Protein AF-A0A165XFK5-F1 (afdb_monomer_lite)

Organism: NCBI:txid989403

Secondary structure (DSSP, 8-state):
----PPPPPP-----SSS----PPPHHHHHHHHTT--TT-HHHHHHTTT--HHHHHHHHTT-SPPPHHHHHHHHHHHHTPPPP-TTTHHHHHHHHHHHHHHHHHHHTT--

Foldseek 3Di:
DDDPDDDDFDQDDDDDDDDDRDGFAPLRVLCVVVVHDPVCQQVSQVQLPDHSVRSVCRRVVVDDQDPSSVVSSVCVVVVNDDDDPVCPVVNVVVVVVVVVVVVVVVVVPD

Sequence (110 aa):
MVAITTPKSFKVATGKGGDMVKEQTDFEIWMQAHGFHGKQVSAAGEAIGFASATSKRAKAGTKTLSKTDRLAMAAVRAGIPEWTPETDEEIHALGVLRQALAASSQSSGD

pLDDT: mean 84.25, std 18.19, range [41.66, 98.19]

Radius of gyration: 17.87 Å; chains: 1; bounding box: 49×43×50 Å

Structure (mmCIF, N/CA/C/O backbone):
data_AF-A0A165XFK5-F1
#
_entry.id   AF-A0A165XFK5-F1
#
loop_
_atom_site.group_PDB
_atom_site.id
_atom_site.type_symbol
_atom_site.label_atom_id
_atom_site.label_alt_id
_atom_site.label_comp_id
_atom_site.label_asym_id
_atom_site.label_entity_id
_atom_site.label_seq_id
_atom_site.pdbx_PDB_ins_code
_atom_site.Cartn_x
_atom_site.Cartn_y
_atom_site.Cartn_z
_atom_site.occupancy
_atom_site.B_iso_or_equiv
_atom_site.auth_seq_id
_atom_site.auth_comp_id
_atom_site.auth_asym_id
_atom_site.auth_atom_id
_atom_site.pdbx_PDB_model_num
ATOM 1 N N . MET A 1 1 ? 15.424 24.479 10.360 1.00 44.97 1 MET A N 1
ATOM 2 C CA . MET A 1 1 ? 16.044 23.419 9.533 1.00 44.97 1 MET A CA 1
ATOM 3 C C . MET A 1 1 ? 15.657 22.082 10.141 1.00 44.97 1 MET A C 1
ATOM 5 O O . MET A 1 1 ? 16.013 21.844 11.285 1.00 44.97 1 MET A O 1
ATOM 9 N N . VAL A 1 2 ? 14.852 21.267 9.455 1.00 42.34 2 VAL A N 1
ATOM 10 C CA . VAL A 1 2 ? 14.417 19.959 9.977 1.00 42.34 2 VAL A CA 1
ATOM 11 C C . VAL A 1 2 ? 15.444 18.918 9.543 1.00 42.34 2 VAL A C 1
ATOM 13 O O . VAL A 1 2 ? 15.626 18.695 8.349 1.00 42.34 2 VAL A O 1
ATOM 16 N N . ALA A 1 3 ? 16.149 18.330 10.508 1.00 48.25 3 ALA A N 1
ATOM 17 C CA . ALA A 1 3 ? 17.086 17.244 10.261 1.00 48.25 3 ALA A CA 1
ATOM 18 C C . ALA A 1 3 ? 16.304 16.001 9.817 1.00 48.25 3 ALA A C 1
ATOM 20 O O . ALA A 1 3 ? 15.489 15.467 10.567 1.00 48.25 3 ALA A O 1
ATOM 21 N N . ILE A 1 4 ? 16.532 15.554 8.583 1.00 49.47 4 ILE A N 1
ATOM 22 C CA . ILE A 1 4 ? 15.997 14.287 8.085 1.00 49.47 4 ILE A CA 1
ATOM 23 C C . ILE A 1 4 ? 16.875 13.190 8.688 1.00 49.47 4 ILE A C 1
ATOM 25 O O . ILE A 1 4 ? 17.997 12.965 8.243 1.00 49.47 4 ILE A O 1
ATOM 29 N N . THR A 1 5 ? 16.392 12.558 9.755 1.00 49.31 5 THR A N 1
ATOM 30 C CA . THR A 1 5 ? 17.051 11.414 10.387 1.00 49.31 5 THR A CA 1
ATOM 31 C C . THR A 1 5 ? 17.099 10.249 9.398 1.00 49.31 5 THR A C 1
ATOM 33 O O . THR A 1 5 ? 16.064 9.736 8.973 1.00 49.31 5 THR A O 1
ATOM 36 N N . THR A 1 6 ? 18.308 9.846 9.016 1.00 54.06 6 THR A N 1
ATOM 37 C CA . THR A 1 6 ? 18.578 8.679 8.171 1.00 54.06 6 THR A CA 1
ATOM 38 C C . THR A 1 6 ? 17.984 7.413 8.808 1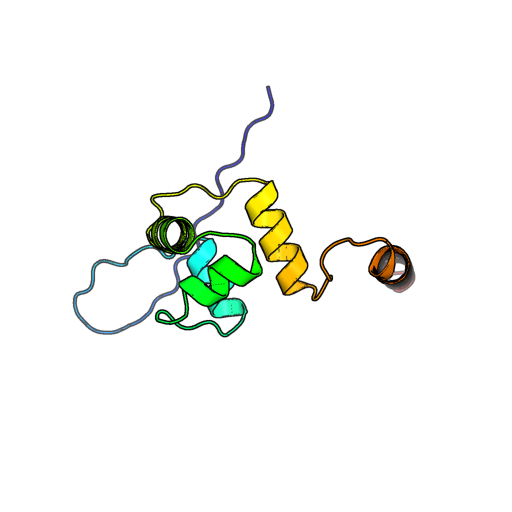.00 54.06 6 THR A C 1
ATOM 40 O O . THR A 1 6 ? 18.227 7.177 9.996 1.00 54.06 6 THR A O 1
ATOM 43 N N . PRO A 1 7 ? 17.214 6.583 8.076 1.00 57.66 7 PRO A N 1
ATOM 44 C CA . PRO A 1 7 ? 16.694 5.336 8.627 1.00 57.66 7 PRO A CA 1
ATOM 45 C C . PRO A 1 7 ? 17.839 4.364 8.952 1.00 57.66 7 PRO A C 1
ATOM 47 O O . PRO A 1 7 ? 18.800 4.221 8.199 1.00 57.66 7 PRO A O 1
ATOM 50 N N . LYS A 1 8 ? 17.732 3.722 10.118 1.00 59.06 8 LYS A N 1
ATOM 51 C CA . LYS A 1 8 ? 18.704 2.783 10.688 1.00 59.06 8 LYS A CA 1
ATOM 52 C C . LYS A 1 8 ? 18.611 1.436 9.960 1.00 59.06 8 LYS A C 1
ATOM 54 O O . LYS A 1 8 ? 17.563 0.798 10.003 1.00 59.06 8 LYS A O 1
ATOM 59 N N . SER A 1 9 ? 19.696 1.003 9.316 1.00 54.47 9 SER A N 1
ATOM 60 C CA . SER A 1 9 ? 19.762 -0.269 8.585 1.00 54.47 9 SER A CA 1
ATOM 61 C C . SER A 1 9 ? 19.566 -1.474 9.515 1.00 54.47 9 SER A C 1
ATOM 63 O O . SER A 1 9 ? 20.266 -1.609 10.522 1.00 54.47 9 SER A O 1
ATOM 65 N N . PHE A 1 10 ? 18.648 -2.377 9.160 1.00 52.66 10 PHE A N 1
ATOM 66 C CA . PHE A 1 10 ? 18.480 -3.679 9.814 1.00 52.66 10 PHE A CA 1
ATOM 67 C C . PHE A 1 10 ? 19.260 -4.749 9.040 1.00 52.66 10 PHE A C 1
ATOM 69 O O . PHE A 1 10 ? 18.959 -5.036 7.884 1.00 52.66 10 PHE A O 1
ATOM 76 N N . LYS A 1 11 ? 20.275 -5.350 9.676 1.00 50.50 11 LYS A N 1
ATOM 77 C CA . LYS A 1 11 ? 21.026 -6.486 9.120 1.00 50.50 11 LYS A CA 1
ATOM 78 C C . LYS A 1 11 ? 20.356 -7.791 9.550 1.00 50.50 11 LYS A C 1
ATOM 80 O O . LYS A 1 11 ? 20.420 -8.151 10.721 1.00 50.50 11 LYS A O 1
ATOM 85 N N 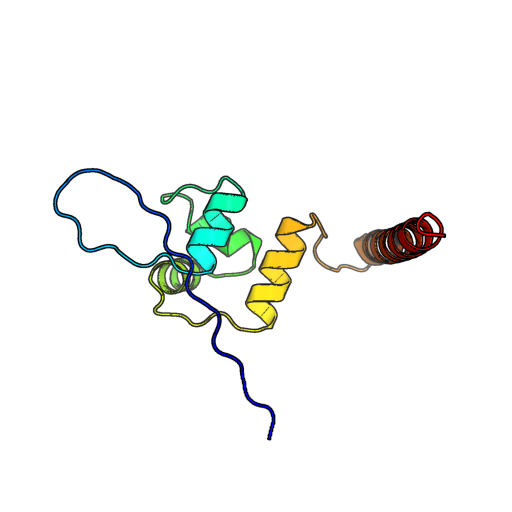. VAL A 1 12 ? 19.739 -8.502 8.608 1.00 51.16 12 VAL A N 1
ATOM 86 C CA . VAL A 1 12 ? 19.260 -9.878 8.813 1.00 51.16 12 VAL A CA 1
ATOM 87 C C . VAL A 1 12 ? 20.328 -10.834 8.281 1.00 51.16 12 VAL A C 1
ATOM 89 O O . VAL A 1 12 ? 20.695 -10.772 7.111 1.00 51.16 12 VAL A O 1
ATOM 92 N N . ALA A 1 13 ? 20.867 -11.689 9.151 1.00 45.44 13 ALA A N 1
ATOM 93 C CA . ALA A 1 13 ?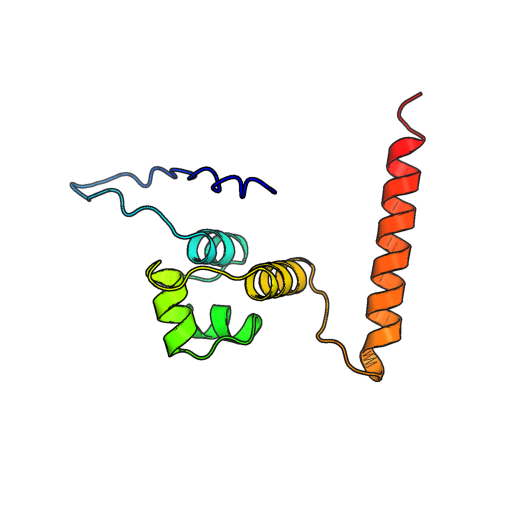 21.903 -12.654 8.799 1.00 45.44 13 ALA A CA 1
ATOM 94 C C . ALA A 1 13 ? 21.280 -13.893 8.139 1.00 45.44 13 ALA A C 1
ATOM 96 O O . ALA A 1 13 ? 20.729 -14.756 8.818 1.00 45.44 13 ALA A O 1
ATOM 97 N N . THR A 1 14 ? 21.386 -14.011 6.817 1.00 48.59 14 THR A N 1
ATOM 98 C CA . THR A 1 14 ? 21.114 -15.269 6.109 1.00 48.59 14 THR A CA 1
ATOM 99 C C . THR A 1 14 ? 22.427 -16.019 5.916 1.00 48.59 14 THR A C 1
ATOM 101 O O . THR A 1 14 ? 23.277 -15.616 5.125 1.00 48.59 14 THR A O 1
ATOM 104 N N . GLY A 1 15 ? 22.633 -17.085 6.688 1.00 45.62 15 GLY A N 1
ATOM 105 C CA . GLY A 1 15 ? 23.830 -17.915 6.595 1.00 45.62 15 GLY A CA 1
ATOM 106 C C . GLY A 1 15 ? 23.805 -18.855 5.388 1.00 45.62 15 GLY A C 1
ATOM 107 O O . GLY A 1 15 ? 22.849 -19.608 5.224 1.00 45.62 15 GLY A O 1
ATOM 108 N N . LYS A 1 16 ? 24.894 -18.845 4.605 1.00 46.12 16 LYS A N 1
ATOM 109 C CA . LYS A 1 16 ? 25.783 -19.987 4.279 1.00 46.12 16 LYS A CA 1
ATOM 110 C C . LYS A 1 16 ? 26.371 -19.827 2.867 1.00 46.12 16 LYS A C 1
ATOM 112 O O . LYS A 1 16 ? 25.742 -20.187 1.882 1.00 46.12 16 LYS A O 1
ATOM 117 N N . GLY A 1 17 ? 27.626 -19.373 2.822 1.00 41.66 17 GLY A N 1
ATOM 118 C CA . GLY A 1 17 ? 28.502 -19.438 1.648 1.00 41.66 17 GLY A CA 1
ATOM 119 C C . GLY A 1 17 ? 28.857 -18.071 1.070 1.00 41.66 17 GLY A C 1
ATOM 120 O O . GLY A 1 17 ? 28.072 -17.523 0.322 1.00 41.66 17 GLY A O 1
ATOM 121 N N . GLY A 1 18 ? 30.040 -17.545 1.413 1.00 48.84 18 GLY A N 1
ATOM 122 C CA . GLY A 1 18 ? 30.826 -16.588 0.609 1.00 48.84 18 GLY A CA 1
ATOM 123 C C . GLY A 1 18 ? 30.194 -15.275 0.121 1.00 48.84 18 GLY A C 1
ATOM 124 O O . GLY A 1 18 ? 30.860 -14.551 -0.612 1.00 48.84 18 GLY A O 1
ATOM 125 N N . ASP A 1 19 ? 28.955 -14.962 0.487 1.00 46.31 19 ASP A N 1
ATOM 126 C CA . ASP A 1 19 ? 28.188 -13.885 -0.128 1.00 46.31 19 ASP A CA 1
ATOM 127 C C . ASP A 1 19 ? 28.481 -12.532 0.519 1.00 46.31 19 ASP A C 1
ATOM 129 O O . ASP A 1 19 ? 28.384 -12.351 1.737 1.00 46.31 19 ASP A O 1
ATOM 133 N N . MET A 1 20 ? 28.785 -11.545 -0.326 1.00 54.19 20 MET A N 1
ATOM 134 C CA . MET A 1 20 ? 28.632 -10.138 0.027 1.00 54.19 20 MET A CA 1
ATOM 135 C C . MET A 1 20 ? 27.243 -9.960 0.643 1.00 54.19 20 MET A C 1
ATOM 137 O O . MET A 1 20 ? 26.240 -10.246 -0.010 1.00 54.19 20 MET A O 1
ATOM 141 N N . VAL A 1 21 ? 27.178 -9.504 1.897 1.00 59.62 21 VAL A N 1
ATOM 142 C CA . VAL A 1 21 ? 25.908 -9.214 2.571 1.00 59.62 21 VAL A CA 1
ATOM 143 C C . VAL A 1 21 ? 25.226 -8.101 1.785 1.00 59.62 21 VAL A C 1
ATOM 145 O O . VAL A 1 21 ? 25.534 -6.923 1.962 1.00 59.62 21 VAL A O 1
ATOM 148 N N . LYS A 1 22 ? 24.334 -8.469 0.866 1.00 69.50 22 LYS A N 1
ATOM 149 C CA . LYS A 1 22 ? 23.518 -7.500 0.152 1.00 69.50 22 LYS A CA 1
ATOM 150 C C . LYS A 1 22 ? 22.553 -6.908 1.169 1.00 69.50 22 LYS A C 1
ATOM 152 O O . LYS A 1 22 ? 21.672 -7.609 1.664 1.00 69.50 22 LYS A O 1
ATOM 157 N N . GLU A 1 23 ? 22.746 -5.637 1.509 1.00 84.56 23 GLU A N 1
ATOM 158 C CA . GLU A 1 23 ? 21.816 -4.931 2.385 1.00 84.56 23 GLU A CA 1
ATOM 159 C C . GLU A 1 23 ? 20.421 -4.951 1.752 1.00 84.56 23 GLU A C 1
ATOM 161 O O . GLU A 1 23 ? 20.244 -4.596 0.582 1.00 84.56 23 GLU A O 1
ATOM 166 N N . GLN A 1 24 ? 19.438 -5.435 2.514 1.00 89.88 24 GLN A N 1
ATOM 167 C CA . GLN A 1 24 ? 18.051 -5.445 2.069 1.00 89.88 24 GLN A CA 1
ATOM 168 C C . GLN A 1 24 ? 17.522 -4.014 2.037 1.00 89.88 24 GLN A C 1
ATOM 170 O O . GLN A 1 24 ? 17.791 -3.207 2.926 1.00 89.88 24 GLN A O 1
ATOM 175 N N . THR A 1 25 ? 16.737 -3.709 1.012 1.00 94.25 25 THR A N 1
ATOM 176 C CA . THR A 1 25 ? 16.067 -2.411 0.900 1.00 94.25 25 THR A CA 1
ATOM 177 C C . THR A 1 25 ? 14.812 -2.373 1.770 1.00 94.25 25 THR A C 1
ATOM 179 O O . THR A 1 25 ? 14.184 -3.406 1.992 1.00 94.25 25 THR A O 1
ATOM 182 N N . ASP A 1 26 ? 14.372 -1.182 2.186 1.00 94.56 26 ASP A N 1
ATOM 183 C CA . ASP A 1 26 ? 13.090 -0.995 2.892 1.00 94.56 26 ASP A CA 1
ATOM 184 C C . ASP A 1 26 ? 11.911 -1.650 2.147 1.00 94.56 26 ASP A C 1
ATOM 186 O O . ASP A 1 26 ? 11.010 -2.220 2.761 1.00 94.56 26 ASP A O 1
ATOM 190 N N . PHE A 1 27 ? 11.925 -1.592 0.811 1.00 95.19 27 PHE A N 1
ATOM 191 C CA . PHE A 1 27 ? 10.908 -2.227 -0.024 1.00 95.19 27 PHE A CA 1
ATOM 192 C C . PHE A 1 27 ? 10.985 -3.758 0.042 1.00 95.19 27 PHE A C 1
ATOM 194 O O . PHE A 1 27 ? 9.956 -4.417 0.139 1.00 95.19 27 PHE A O 1
ATOM 201 N N . GLU A 1 28 ? 12.190 -4.333 0.037 1.00 94.56 28 GLU A N 1
ATOM 202 C CA . GLU A 1 28 ? 12.399 -5.779 0.162 1.00 94.56 28 GLU A CA 1
ATOM 203 C C . GLU A 1 28 ? 12.004 -6.307 1.547 1.00 94.56 28 GLU A C 1
ATOM 205 O O . GLU A 1 28 ? 11.341 -7.341 1.635 1.00 94.56 28 GLU A O 1
ATOM 210 N N . ILE A 1 29 ? 12.322 -5.564 2.609 1.00 94.75 29 ILE A N 1
ATOM 211 C CA . ILE A 1 29 ? 11.885 -5.876 3.978 1.00 94.75 29 ILE A CA 1
ATOM 212 C C . ILE A 1 29 ? 10.354 -5.872 4.053 1.00 94.75 29 ILE A C 1
ATOM 214 O O . ILE A 1 29 ? 9.744 -6.815 4.559 1.00 94.75 29 ILE A O 1
ATOM 218 N N . TRP A 1 30 ? 9.717 -4.831 3.512 1.00 95.81 30 TRP A N 1
ATOM 219 C CA . TRP A 1 30 ? 8.260 -4.735 3.484 1.00 95.81 30 TRP A CA 1
ATOM 220 C C . TRP A 1 30 ? 7.621 -5.873 2.680 1.00 95.81 30 TRP A C 1
ATOM 222 O O . TRP A 1 30 ? 6.675 -6.490 3.166 1.00 95.81 30 TRP A O 1
ATOM 232 N N . MET A 1 31 ? 8.167 -6.208 1.506 1.00 95.31 31 MET A N 1
ATOM 233 C CA . MET A 1 31 ? 7.703 -7.335 0.692 1.00 95.31 31 MET A CA 1
ATOM 234 C C . MET A 1 31 ? 7.700 -8.645 1.488 1.00 95.31 31 MET A C 1
ATOM 236 O O . MET A 1 31 ? 6.681 -9.335 1.535 1.00 95.31 31 MET A O 1
ATOM 240 N N . GLN A 1 32 ? 8.822 -8.963 2.141 1.00 93.44 32 GLN A N 1
ATOM 241 C CA . GLN A 1 32 ? 8.964 -10.183 2.939 1.00 93.44 32 GLN A CA 1
ATOM 242 C C . GLN A 1 32 ? 7.959 -10.217 4.096 1.00 93.44 32 GLN A C 1
ATOM 244 O O . GLN A 1 32 ? 7.310 -11.239 4.316 1.00 93.44 32 GLN A O 1
ATOM 249 N N . ALA A 1 33 ? 7.758 -9.087 4.781 1.00 91.94 33 ALA A N 1
ATOM 250 C CA . ALA A 1 33 ? 6.785 -8.969 5.867 1.00 91.94 33 ALA A CA 1
ATOM 251 C C . ALA A 1 33 ? 5.321 -9.183 5.423 1.00 91.94 33 ALA A C 1
ATOM 253 O O . ALA A 1 33 ? 4.464 -9.443 6.266 1.00 91.94 33 ALA A O 1
ATOM 254 N N . HIS A 1 34 ? 5.033 -9.088 4.121 1.00 88.75 34 HIS A N 1
ATOM 255 C CA . HIS A 1 34 ? 3.703 -9.292 3.529 1.00 88.75 34 HIS A CA 1
ATOM 256 C C . HIS A 1 34 ? 3.586 -10.612 2.758 1.00 88.75 34 HIS A C 1
ATOM 258 O O . HIS A 1 34 ? 2.605 -10.830 2.052 1.00 88.75 34 HIS A O 1
ATOM 264 N N . GLY A 1 35 ? 4.582 -11.498 2.867 1.00 90.38 35 GLY A N 1
ATOM 265 C CA . GLY A 1 35 ? 4.573 -12.797 2.193 1.00 90.38 35 GLY A CA 1
ATOM 266 C C . GLY A 1 35 ? 4.890 -12.736 0.696 1.00 90.38 35 GLY A C 1
ATOM 267 O O . GLY A 1 35 ? 4.778 -13.751 0.004 1.00 90.38 35 GLY A O 1
ATOM 268 N N . PHE A 1 36 ? 5.321 -11.581 0.177 1.00 91.19 36 PHE A N 1
ATOM 269 C CA . PHE A 1 36 ? 5.805 -11.493 -1.195 1.00 91.19 36 PHE A CA 1
ATOM 270 C C . PHE A 1 36 ? 7.212 -12.076 -1.304 1.00 91.19 36 PHE A C 1
ATOM 272 O O . PHE A 1 36 ? 8.133 -11.714 -0.571 1.00 91.19 36 PHE A O 1
ATOM 279 N N . HIS A 1 37 ? 7.403 -12.942 -2.294 1.00 88.38 37 HIS A N 1
ATOM 280 C CA . HIS A 1 37 ? 8.696 -13.546 -2.587 1.00 88.38 37 HIS A CA 1
ATOM 281 C C . HIS A 1 37 ? 9.472 -12.726 -3.620 1.00 88.38 37 HIS A C 1
ATOM 283 O O . HIS A 1 37 ? 8.918 -11.919 -4.368 1.00 88.38 37 HIS A O 1
ATOM 289 N N . GLY A 1 38 ? 10.776 -12.990 -3.746 1.00 80.31 38 GLY A N 1
ATOM 290 C CA . GLY A 1 38 ? 11.666 -12.252 -4.647 1.00 80.31 38 GLY A CA 1
ATOM 291 C C . GLY A 1 38 ? 11.268 -12.259 -6.133 1.00 80.31 38 GLY A C 1
ATOM 292 O O . GLY A 1 38 ? 11.784 -11.421 -6.871 1.00 80.31 38 GLY A O 1
ATOM 293 N N . LYS A 1 39 ? 10.367 -13.156 -6.564 1.00 87.00 39 LYS A N 1
ATOM 294 C CA . LYS A 1 39 ? 9.788 -13.214 -7.922 1.00 87.00 39 LYS A CA 1
ATOM 295 C C . LYS A 1 39 ? 8.499 -12.390 -8.079 1.00 87.00 39 LYS A C 1
ATOM 297 O O . LYS A 1 39 ? 8.123 -12.077 -9.199 1.00 87.00 39 LYS A O 1
ATOM 302 N N . GLN A 1 40 ? 7.859 -11.989 -6.981 1.00 92.75 40 GLN A N 1
ATOM 303 C CA . GLN A 1 40 ? 6.590 -11.249 -6.954 1.00 92.75 40 GLN A CA 1
ATOM 304 C C . GLN A 1 40 ? 6.794 -9.729 -6.824 1.00 92.75 40 GLN A C 1
ATOM 306 O O . GLN A 1 40 ? 5.922 -9.014 -6.350 1.00 92.75 40 GLN A O 1
ATOM 311 N N . VAL A 1 41 ? 7.953 -9.216 -7.246 1.00 93.75 41 VAL A N 1
ATOM 312 C CA . VAL A 1 41 ? 8.316 -7.789 -7.126 1.00 93.75 41 VAL A CA 1
ATOM 313 C C . VAL A 1 41 ? 7.337 -6.885 -7.868 1.00 93.75 41 VAL A C 1
ATOM 315 O O . VAL A 1 41 ? 7.007 -5.809 -7.382 1.00 93.75 41 VAL A O 1
ATOM 318 N N . SER A 1 42 ? 6.888 -7.310 -9.051 1.00 94.00 42 SER A N 1
ATOM 319 C CA . SER A 1 42 ? 5.926 -6.546 -9.847 1.00 94.00 42 SER A CA 1
ATOM 320 C C . SER A 1 42 ? 4.574 -6.480 -9.145 1.00 94.00 42 SER A C 1
ATOM 322 O O . SER A 1 42 ? 4.117 -5.375 -8.901 1.00 94.00 42 SER A O 1
ATOM 324 N N . ALA A 1 43 ? 4.036 -7.618 -8.691 1.00 93.62 43 ALA A N 1
ATOM 325 C CA . ALA A 1 43 ? 2.778 -7.671 -7.942 1.00 93.62 43 ALA A CA 1
ATOM 326 C C . ALA A 1 43 ? 2.829 -6.847 -6.642 1.00 93.62 43 ALA A C 1
ATOM 328 O O . ALA A 1 43 ? 1.912 -6.092 -6.340 1.00 93.62 43 ALA A O 1
ATOM 329 N N . ALA A 1 44 ? 3.935 -6.933 -5.897 1.00 94.38 44 ALA A N 1
ATOM 330 C CA . ALA A 1 44 ? 4.128 -6.142 -4.684 1.00 94.38 44 ALA A CA 1
ATOM 331 C C . ALA A 1 44 ? 4.197 -4.633 -4.967 1.00 94.38 44 ALA A C 1
ATOM 333 O O . ALA A 1 44 ? 3.740 -3.826 -4.165 1.00 94.38 44 ALA A O 1
ATOM 334 N N . GLY A 1 45 ? 4.783 -4.246 -6.102 1.00 95.88 45 GLY A N 1
ATOM 335 C CA . GLY A 1 45 ? 4.800 -2.853 -6.528 1.00 95.88 45 GLY A CA 1
ATOM 336 C C . GLY A 1 45 ? 3.444 -2.373 -7.035 1.00 95.88 45 GLY A C 1
ATOM 337 O O . GLY A 1 45 ? 3.042 -1.268 -6.697 1.00 95.88 45 GLY A O 1
ATOM 338 N N . GLU A 1 46 ? 2.725 -3.199 -7.790 1.00 95.50 46 GLU A N 1
ATOM 339 C CA . GLU A 1 46 ? 1.373 -2.897 -8.270 1.00 95.50 46 GLU A CA 1
ATOM 340 C C . GLU A 1 46 ? 0.419 -2.63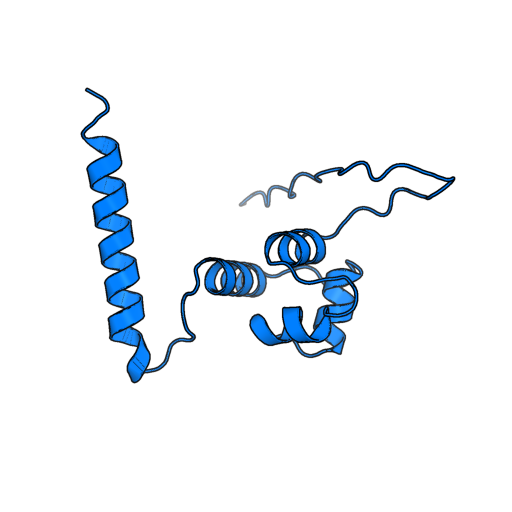0 -7.105 1.00 95.50 46 GLU A C 1
ATOM 342 O O . GLU A 1 46 ? -0.317 -1.650 -7.152 1.00 95.50 46 GLU A O 1
ATOM 347 N N . ALA A 1 47 ? 0.528 -3.397 -6.013 1.00 94.50 47 ALA A N 1
ATOM 348 C CA . ALA A 1 47 ? -0.257 -3.183 -4.795 1.00 94.50 47 ALA A CA 1
ATOM 349 C C . ALA A 1 47 ? -0.089 -1.779 -4.178 1.00 94.50 47 ALA A C 1
ATOM 351 O O . ALA A 1 47 ? -0.957 -1.334 -3.439 1.00 94.50 47 ALA A O 1
ATOM 352 N N . ILE A 1 48 ? 1.015 -1.081 -4.463 1.00 95.81 48 ILE A N 1
ATOM 353 C CA . ILE A 1 48 ? 1.284 0.285 -3.981 1.00 95.81 48 ILE A CA 1
ATOM 354 C C . ILE A 1 48 ? 1.327 1.317 -5.121 1.00 95.81 48 ILE A C 1
ATOM 356 O O . ILE A 1 48 ? 1.883 2.405 -4.954 1.00 95.81 48 ILE A O 1
ATOM 360 N N . GLY A 1 49 ? 0.797 0.976 -6.300 1.00 95.06 49 GLY A N 1
ATOM 361 C CA . GLY A 1 49 ? 0.727 1.872 -7.458 1.00 95.06 49 GLY A CA 1
ATOM 362 C C . GLY A 1 49 ? 2.046 2.065 -8.219 1.00 95.06 49 GLY A C 1
ATOM 363 O O . GLY A 1 49 ? 2.194 3.014 -8.992 1.00 95.06 49 GLY A O 1
ATOM 364 N N . PHE A 1 50 ? 3.045 1.200 -8.030 1.00 96.81 50 PHE A N 1
ATOM 365 C CA . PHE A 1 50 ? 4.282 1.247 -8.811 1.00 96.81 50 PHE A CA 1
ATOM 366 C C . PHE A 1 50 ? 4.142 0.527 -10.151 1.00 96.81 50 PHE A C 1
ATOM 368 O O . PHE A 1 50 ? 3.754 -0.634 -10.226 1.00 96.81 50 PHE A O 1
ATOM 375 N N . ALA A 1 51 ? 4.634 1.167 -11.214 1.00 95.50 51 ALA A N 1
ATOM 376 C CA . ALA A 1 51 ? 4.930 0.474 -12.464 1.00 95.50 51 ALA A CA 1
ATOM 377 C C . ALA A 1 51 ? 6.054 -0.564 -12.276 1.00 95.50 51 ALA A C 1
ATOM 379 O O . ALA A 1 51 ? 6.999 -0.339 -11.516 1.00 95.50 51 ALA A O 1
ATOM 380 N N . SER A 1 52 ? 6.040 -1.648 -13.060 1.00 92.06 52 SER A N 1
ATOM 381 C CA . SER A 1 52 ? 7.003 -2.763 -12.957 1.00 92.06 52 SER A CA 1
ATOM 382 C C . SER A 1 52 ? 8.483 -2.329 -12.936 1.00 92.06 52 SER A C 1
ATOM 384 O O . SER A 1 52 ? 9.285 -2.837 -12.148 1.00 92.06 52 SER A O 1
ATOM 386 N N . ALA A 1 53 ? 8.865 -1.335 -13.749 1.00 94.31 53 ALA A N 1
ATOM 387 C CA . ALA A 1 53 ? 10.226 -0.785 -13.751 1.00 94.31 53 ALA A CA 1
ATOM 388 C C . ALA A 1 53 ? 10.585 -0.068 -12.434 1.00 94.31 53 ALA A C 1
ATOM 390 O O . ALA A 1 53 ? 11.725 -0.115 -11.969 1.00 94.31 53 ALA A O 1
ATOM 391 N N . THR A 1 54 ? 9.613 0.590 -11.812 1.00 95.50 54 THR A N 1
ATOM 392 C CA . THR A 1 54 ? 9.758 1.290 -10.533 1.00 95.50 54 THR A CA 1
ATOM 393 C C . THR A 1 54 ? 9.906 0.300 -9.381 1.00 95.50 54 THR A C 1
ATOM 395 O O . THR A 1 54 ? 10.807 0.479 -8.565 1.00 95.50 54 THR A O 1
ATOM 398 N N . SER A 1 55 ? 9.136 -0.790 -9.371 1.00 95.62 55 SER A N 1
ATOM 399 C CA . SER A 1 55 ? 9.238 -1.867 -8.372 1.00 95.62 55 SER A CA 1
ATOM 400 C C . SER A 1 55 ? 10.613 -2.541 -8.402 1.00 95.62 55 SER A C 1
ATOM 402 O O . SER A 1 55 ? 11.228 -2.774 -7.361 1.00 95.62 55 SER A O 1
ATOM 404 N N . LYS A 1 56 ? 11.158 -2.783 -9.604 1.00 94.25 56 LYS A N 1
ATOM 405 C CA . LYS A 1 56 ? 12.522 -3.316 -9.773 1.00 94.25 56 LYS A CA 1
ATOM 406 C C . LYS A 1 56 ? 13.587 -2.361 -9.225 1.00 94.25 56 LYS A C 1
ATOM 408 O O . LYS A 1 56 ? 14.487 -2.810 -8.520 1.00 94.25 56 LYS A O 1
ATOM 413 N N . ARG A 1 57 ? 13.472 -1.055 -9.504 1.00 95.06 57 ARG A N 1
ATOM 414 C CA . ARG A 1 57 ? 14.385 -0.027 -8.966 1.00 95.06 57 ARG A CA 1
ATOM 415 C C . ARG A 1 57 ? 14.283 0.108 -7.446 1.00 95.06 57 ARG A C 1
ATOM 417 O O . ARG A 1 57 ? 15.309 0.244 -6.789 1.00 95.06 57 ARG A O 1
ATOM 424 N N . ALA A 1 58 ? 13.074 0.025 -6.888 1.00 94.81 58 ALA A N 1
ATOM 425 C CA . ALA A 1 58 ? 12.854 0.062 -5.443 1.00 94.81 58 ALA A CA 1
ATOM 426 C C . ALA A 1 58 ? 13.518 -1.139 -4.755 1.00 94.81 58 ALA A C 1
ATOM 428 O O . ALA A 1 58 ? 14.304 -0.952 -3.832 1.00 94.81 58 ALA A O 1
ATOM 429 N N . LYS A 1 59 ? 13.311 -2.358 -5.276 1.00 93.25 59 LYS A N 1
ATOM 430 C CA . LYS A 1 59 ? 13.982 -3.568 -4.769 1.00 93.25 59 LYS A CA 1
ATOM 431 C C . LYS A 1 59 ? 15.505 -3.506 -4.911 1.00 93.25 59 LYS A C 1
ATOM 433 O O . LYS A 1 59 ? 16.224 -4.026 -4.066 1.00 93.25 59 LYS A O 1
ATOM 438 N N . ALA A 1 60 ? 16.008 -2.907 -5.989 1.00 93.00 60 ALA A N 1
ATOM 439 C CA . ALA A 1 60 ? 17.443 -2.743 -6.214 1.00 93.00 60 ALA A CA 1
ATOM 440 C C . ALA A 1 60 ? 18.074 -1.616 -5.375 1.00 93.00 60 ALA A C 1
ATOM 442 O O . ALA A 1 60 ? 19.292 -1.476 -5.394 1.00 93.00 60 ALA A O 1
ATOM 443 N N . GLY A 1 61 ? 17.271 -0.802 -4.681 1.00 93.38 61 GLY A N 1
ATOM 444 C CA . GLY A 1 61 ? 17.743 0.334 -3.885 1.00 93.38 61 GLY A CA 1
ATOM 445 C C . GLY A 1 61 ? 18.123 1.561 -4.715 1.00 93.38 61 GLY A C 1
ATOM 446 O O . GLY A 1 61 ? 18.579 2.557 -4.168 1.00 93.38 61 GLY A O 1
ATOM 447 N N . THR A 1 62 ? 17.912 1.527 -6.034 1.00 94.81 62 THR A N 1
ATOM 448 C CA . THR A 1 62 ? 18.210 2.649 -6.941 1.00 94.81 62 THR A CA 1
ATOM 449 C C . THR A 1 62 ? 17.080 3.673 -7.008 1.00 94.81 62 THR A C 1
ATOM 451 O O . THR A 1 62 ? 17.271 4.778 -7.512 1.00 94.81 62 THR A O 1
ATOM 454 N N . LYS A 1 63 ? 15.896 3.328 -6.487 1.00 93.88 63 LYS A N 1
ATOM 455 C CA . LYS A 1 63 ? 14.813 4.273 -6.202 1.00 93.88 63 LYS A CA 1
ATOM 456 C C . LYS A 1 63 ? 14.701 4.486 -4.695 1.00 93.88 63 LYS A C 1
ATOM 458 O O . LYS A 1 63 ? 14.393 3.551 -3.961 1.00 93.88 63 LYS A O 1
ATOM 463 N N . THR A 1 64 ? 14.829 5.738 -4.269 1.00 94.69 64 THR A N 1
ATOM 464 C CA . THR A 1 64 ? 14.464 6.167 -2.915 1.00 94.69 64 THR A CA 1
ATOM 465 C C . THR A 1 64 ? 12.944 6.163 -2.752 1.00 94.69 64 THR A C 1
ATOM 467 O O . THR A 1 64 ? 12.215 6.653 -3.622 1.00 94.69 64 THR A O 1
ATOM 470 N N . LEU A 1 65 ? 12.463 5.616 -1.633 1.00 95.44 65 LEU A N 1
ATOM 471 C CA . LEU A 1 65 ? 11.042 5.617 -1.286 1.00 95.44 65 LEU A CA 1
ATOM 472 C C . LEU A 1 65 ? 10.616 6.989 -0.765 1.00 95.44 65 LEU A C 1
ATOM 474 O O . LEU A 1 65 ? 11.144 7.478 0.239 1.00 95.44 65 LEU A O 1
ATOM 478 N N . SER A 1 66 ? 9.646 7.592 -1.446 1.00 96.94 66 SER A N 1
ATOM 479 C CA . SER A 1 66 ? 9.038 8.859 -1.044 1.00 96.94 66 SER A CA 1
ATOM 480 C C . SER A 1 66 ? 8.127 8.687 0.181 1.00 96.94 66 SER A C 1
ATOM 482 O O . SER A 1 66 ? 7.798 7.569 0.586 1.00 96.94 66 SER A O 1
ATOM 484 N N . LYS A 1 67 ? 7.668 9.801 0.769 1.00 97.50 67 LYS A N 1
ATOM 485 C CA . LYS A 1 67 ? 6.625 9.765 1.808 1.00 97.50 67 LYS A CA 1
ATOM 486 C C . LYS A 1 67 ? 5.353 9.081 1.292 1.00 97.50 67 LYS A C 1
ATOM 488 O O . LYS A 1 67 ? 4.788 8.261 2.006 1.00 97.50 67 LYS A O 1
ATOM 493 N N . THR A 1 68 ? 4.938 9.387 0.064 1.00 97.12 68 THR A N 1
ATOM 494 C CA . THR A 1 68 ? 3.765 8.781 -0.581 1.00 97.12 68 THR A CA 1
ATOM 495 C C . THR A 1 68 ? 3.932 7.272 -0.731 1.00 97.12 68 THR A C 1
ATOM 497 O O . THR A 1 68 ? 3.028 6.528 -0.371 1.00 97.12 68 THR A O 1
ATOM 500 N N . ASP A 1 69 ? 5.114 6.814 -1.150 1.00 97.19 69 ASP A N 1
ATOM 501 C CA . ASP A 1 69 ? 5.411 5.384 -1.307 1.00 97.19 69 ASP A CA 1
ATOM 502 C C . ASP A 1 69 ? 5.255 4.647 0.033 1.00 97.19 69 ASP A C 1
ATOM 504 O O . ASP A 1 69 ? 4.613 3.603 0.118 1.00 97.19 69 ASP A O 1
ATOM 508 N N . ARG A 1 70 ? 5.800 5.228 1.110 1.00 97.38 70 ARG A N 1
ATOM 509 C CA . ARG A 1 70 ? 5.707 4.661 2.463 1.00 97.38 70 ARG A CA 1
ATOM 510 C C . ARG A 1 70 ? 4.273 4.661 2.997 1.00 97.38 70 ARG A C 1
ATOM 512 O O . ARG A 1 70 ? 3.906 3.737 3.717 1.00 97.38 70 ARG A O 1
ATOM 519 N N . LEU A 1 71 ? 3.468 5.668 2.652 1.00 96.50 71 LEU A N 1
ATOM 520 C CA . LEU A 1 71 ? 2.046 5.707 3.005 1.00 96.50 71 LEU A CA 1
ATOM 521 C C . LEU A 1 71 ? 1.253 4.629 2.262 1.00 96.50 71 LEU A C 1
ATOM 523 O O . LEU A 1 71 ? 0.468 3.937 2.900 1.00 96.50 71 LEU A O 1
ATOM 527 N N . ALA A 1 72 ? 1.508 4.421 0.968 1.00 96.69 72 ALA A N 1
ATOM 528 C CA . ALA A 1 72 ? 0.886 3.339 0.204 1.00 96.69 72 ALA A CA 1
ATOM 529 C C . ALA A 1 72 ? 1.260 1.959 0.778 1.00 96.69 72 ALA A C 1
ATOM 531 O O . ALA A 1 72 ? 0.393 1.124 1.023 1.00 96.69 72 ALA A O 1
ATOM 532 N N . MET A 1 73 ? 2.538 1.752 1.111 1.00 97.00 73 MET A N 1
ATOM 533 C CA . MET A 1 73 ? 3.008 0.545 1.804 1.00 97.00 73 MET A CA 1
ATOM 534 C C . MET A 1 73 ? 2.305 0.322 3.154 1.00 97.00 73 MET A C 1
ATOM 536 O O . MET A 1 73 ? 1.992 -0.816 3.509 1.00 97.00 73 MET A O 1
ATOM 540 N N . ALA A 1 74 ? 2.060 1.390 3.918 1.00 95.62 74 ALA A N 1
ATOM 541 C CA . ALA A 1 74 ? 1.347 1.317 5.192 1.00 95.62 74 ALA A CA 1
ATOM 542 C C . ALA A 1 74 ? -0.153 1.031 5.009 1.00 95.62 74 ALA A C 1
ATOM 544 O O . ALA A 1 74 ? -0.707 0.246 5.775 1.00 95.62 74 ALA A O 1
ATOM 545 N N . ALA A 1 75 ? -0.791 1.625 3.997 1.00 94.94 75 ALA A N 1
ATOM 546 C CA . ALA A 1 75 ? -2.194 1.386 3.670 1.00 94.94 75 ALA A CA 1
ATOM 547 C C . ALA A 1 75 ? -2.433 -0.086 3.308 1.00 94.94 75 ALA A C 1
ATOM 549 O O . ALA A 1 75 ? -3.259 -0.740 3.942 1.00 94.94 75 ALA A O 1
ATOM 550 N N . VAL A 1 76 ? -1.613 -0.642 2.406 1.00 94.69 76 VAL A N 1
ATOM 551 C CA . VAL A 1 76 ? -1.658 -2.071 2.047 1.00 94.69 76 VAL A CA 1
ATOM 552 C C . VAL A 1 76 ? -1.429 -2.957 3.271 1.00 94.69 76 VAL A C 1
ATOM 554 O O . VAL A 1 76 ? -2.152 -3.931 3.466 1.00 94.69 76 VAL A O 1
ATOM 557 N N . ARG A 1 77 ? -0.470 -2.607 4.142 1.00 93.81 77 ARG A N 1
ATOM 558 C CA . ARG A 1 77 ? -0.226 -3.364 5.383 1.00 93.81 77 ARG A CA 1
ATOM 559 C C . ARG A 1 77 ? -1.446 -3.411 6.288 1.00 93.81 77 ARG A C 1
ATOM 561 O O . ARG A 1 77 ? -1.689 -4.435 6.924 1.00 93.81 77 ARG A O 1
ATOM 568 N N . ALA A 1 78 ? -2.139 -2.287 6.394 1.00 92.31 78 ALA A N 1
ATOM 569 C CA . ALA A 1 78 ? -3.291 -2.117 7.261 1.00 92.31 78 ALA A CA 1
ATOM 570 C C . ALA A 1 78 ? -4.599 -2.622 6.628 1.00 92.31 78 ALA A C 1
ATOM 572 O O . ALA A 1 78 ? -5.625 -2.579 7.298 1.00 92.31 78 ALA A O 1
ATOM 573 N N . GLY A 1 79 ? -4.571 -3.093 5.374 1.00 92.75 79 GLY A N 1
ATOM 574 C CA . GLY A 1 79 ? -5.775 -3.492 4.644 1.00 92.75 79 GLY A CA 1
ATOM 575 C C . GLY A 1 79 ? -6.716 -2.320 4.360 1.00 92.75 79 GLY A C 1
ATOM 576 O O . GLY A 1 79 ? -7.913 -2.531 4.230 1.00 92.75 79 GLY A O 1
ATOM 577 N N . ILE A 1 80 ? -6.189 -1.093 4.310 1.00 94.94 80 ILE A N 1
ATOM 578 C CA . ILE A 1 80 ? -6.987 0.099 4.018 1.00 94.94 80 ILE A CA 1
ATOM 579 C C . ILE A 1 80 ? -7.218 0.138 2.503 1.00 94.94 80 ILE A C 1
ATOM 581 O O . ILE A 1 80 ? -6.227 0.129 1.761 1.00 94.94 80 ILE A O 1
ATOM 585 N N . PRO A 1 81 ? -8.479 0.174 2.034 1.00 94.12 81 PRO A N 1
ATOM 586 C CA . PRO A 1 81 ? -8.773 0.232 0.609 1.00 94.12 81 PRO A CA 1
ATOM 587 C C . PRO A 1 81 ? -8.326 1.566 0.001 1.00 94.12 81 PRO A C 1
ATOM 589 O O . PRO A 1 81 ? -8.088 2.555 0.698 1.00 94.12 81 PRO A O 1
ATOM 592 N N . GLU A 1 82 ? -8.227 1.603 -1.327 1.00 94.62 82 GLU A N 1
ATOM 593 C CA . GLU A 1 82 ? -8.064 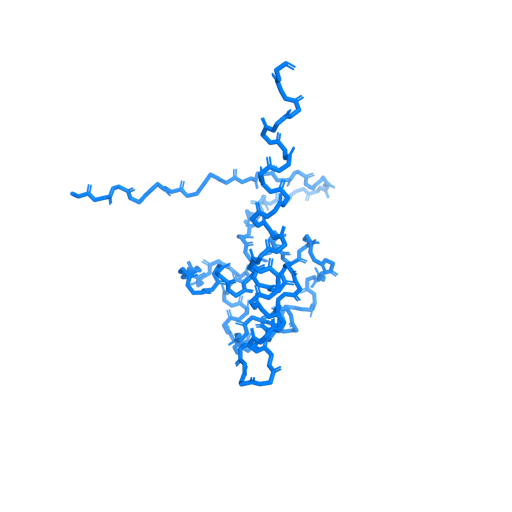2.866 -2.043 1.00 94.62 82 GLU A CA 1
ATOM 594 C C . GLU A 1 82 ? -9.260 3.780 -1.777 1.00 94.62 82 GLU A C 1
ATOM 596 O O . GLU A 1 82 ? -10.397 3.321 -1.641 1.00 94.62 82 GLU A O 1
ATOM 601 N N . TRP A 1 83 ? -8.998 5.084 -1.698 1.00 95.56 83 TRP A N 1
ATOM 602 C CA . TRP A 1 83 ? -10.067 6.047 -1.498 1.00 95.56 83 TRP A CA 1
ATOM 603 C C . TRP A 1 83 ? -10.904 6.183 -2.767 1.00 95.56 83 TRP A C 1
ATOM 605 O O . TRP A 1 83 ? -10.397 6.506 -3.843 1.00 95.56 83 TRP A O 1
ATOM 615 N N . THR A 1 84 ? -12.198 5.982 -2.591 1.00 97.06 84 THR A N 1
ATOM 616 C CA . THR A 1 84 ? -13.267 6.239 -3.548 1.00 97.06 84 THR A CA 1
ATOM 617 C C . THR A 1 84 ? -14.453 6.795 -2.758 1.00 97.06 84 THR A C 1
ATOM 619 O O . THR A 1 84 ? -14.508 6.584 -1.542 1.00 97.06 84 THR A O 1
ATOM 622 N N . PRO A 1 85 ? -15.416 7.483 -3.392 1.00 98.12 85 PRO A N 1
ATOM 623 C CA . PRO A 1 85 ? -16.646 7.881 -2.708 1.00 98.12 85 PRO A CA 1
ATOM 624 C C . PRO A 1 85 ? -17.345 6.714 -1.991 1.00 98.12 85 PRO A C 1
ATOM 626 O O . PRO A 1 85 ? -17.925 6.908 -0.929 1.00 98.12 85 PRO A O 1
ATOM 629 N N . GLU A 1 86 ? -17.249 5.502 -2.536 1.00 98.19 86 GLU A N 1
ATOM 630 C CA . GLU A 1 86 ? -17.866 4.290 -1.996 1.00 98.19 86 GLU A CA 1
ATOM 631 C C . GLU A 1 86 ? -17.124 3.719 -0.775 1.00 98.19 86 GLU A C 1
ATOM 633 O O . GLU A 1 86 ? -17.747 3.098 0.084 1.00 98.19 86 GLU A O 1
ATOM 638 N N . THR A 1 87 ? -15.806 3.918 -0.680 1.00 97.75 87 THR A N 1
ATOM 639 C CA . THR A 1 87 ? -14.969 3.410 0.425 1.00 97.75 87 THR A CA 1
ATOM 640 C C . THR A 1 87 ? -14.697 4.453 1.513 1.00 97.75 87 THR A C 1
ATOM 642 O O . THR A 1 87 ? -14.094 4.123 2.535 1.00 97.75 87 THR A O 1
ATOM 645 N N . ASP A 1 88 ? -15.141 5.703 1.338 1.00 97.88 88 ASP A N 1
ATOM 646 C CA . ASP A 1 88 ? -14.901 6.795 2.292 1.00 97.88 88 ASP A CA 1
ATOM 647 C C . ASP A 1 88 ? -15.451 6.475 3.691 1.00 97.88 88 ASP A C 1
ATOM 649 O O . ASP A 1 88 ? -14.738 6.617 4.688 1.00 97.88 88 ASP A O 1
ATOM 653 N N . GLU A 1 89 ? -16.677 5.947 3.764 1.00 97.56 89 GLU A N 1
ATOM 654 C CA . GLU A 1 89 ? -17.307 5.557 5.031 1.00 97.56 89 GLU A CA 1
ATOM 655 C C . GLU A 1 89 ? -16.535 4.433 5.743 1.00 97.56 89 GLU A C 1
ATOM 657 O O . GLU A 1 89 ? -16.358 4.477 6.964 1.00 97.56 89 GLU A O 1
ATOM 662 N N . GLU A 1 90 ? -16.017 3.452 4.997 1.00 96.69 90 GLU A N 1
ATOM 663 C CA . GLU A 1 90 ? -15.197 2.364 5.545 1.00 96.69 90 GLU A CA 1
ATOM 664 C C . GLU A 1 90 ? -13.884 2.906 6.125 1.00 96.69 90 GLU A C 1
ATOM 666 O O . GLU A 1 90 ? -13.521 2.606 7.268 1.00 96.69 90 GLU A O 1
ATOM 671 N N . ILE A 1 91 ? -13.190 3.760 5.370 1.00 96.88 91 ILE A N 1
ATOM 672 C CA . ILE A 1 91 ? -11.944 4.396 5.810 1.00 96.88 91 ILE A CA 1
ATOM 673 C C . ILE A 1 91 ? -12.199 5.261 7.052 1.00 96.88 91 ILE A C 1
ATOM 675 O O . ILE A 1 91 ? -11.409 5.227 8.006 1.00 96.88 91 ILE A O 1
ATOM 679 N N . HIS A 1 92 ? -13.310 6.002 7.080 1.00 96.94 92 HIS A N 1
ATOM 680 C CA . HIS A 1 92 ? -13.715 6.787 8.241 1.00 96.94 92 HIS A CA 1
ATOM 681 C C . HIS A 1 92 ? -13.941 5.897 9.471 1.00 96.94 92 HIS A C 1
ATOM 683 O O . HIS A 1 92 ? -13.383 6.171 10.541 1.00 96.94 92 HIS A O 1
ATOM 689 N N . ALA A 1 93 ? -14.683 4.797 9.319 1.00 96.19 93 ALA A N 1
ATOM 690 C CA . ALA A 1 93 ? -14.942 3.844 10.394 1.00 96.19 93 ALA A CA 1
ATOM 691 C C . ALA A 1 93 ? -13.643 3.242 10.962 1.00 96.19 93 ALA A C 1
ATOM 693 O O . ALA A 1 93 ? -13.475 3.182 12.184 1.00 96.19 93 ALA A O 1
ATOM 694 N N . LEU A 1 94 ? -12.678 2.882 10.107 1.00 95.12 94 LEU A N 1
ATOM 695 C CA . LEU A 1 94 ? -11.346 2.429 10.537 1.00 95.12 94 LEU A CA 1
ATOM 696 C C . LEU A 1 94 ? -10.616 3.497 11.370 1.00 95.12 94 LEU A C 1
ATOM 698 O O . LEU A 1 94 ? -9.978 3.183 12.383 1.00 95.12 94 LEU A O 1
ATOM 702 N N . GLY A 1 95 ? -10.734 4.768 10.979 1.00 93.69 95 GLY A N 1
ATOM 703 C CA . GLY A 1 95 ? -10.187 5.904 11.720 1.00 93.69 95 GLY A CA 1
ATOM 704 C C . GLY A 1 95 ? -10.797 6.064 13.115 1.00 93.69 95 GLY A C 1
ATOM 705 O O . GLY A 1 95 ? -10.063 6.306 14.080 1.00 93.69 95 GLY A O 1
ATOM 706 N N . VAL A 1 96 ? -12.114 5.890 13.239 1.00 96.31 96 VAL A N 1
ATOM 707 C CA . VAL A 1 96 ? -12.834 5.933 14.523 1.00 96.31 96 VAL A CA 1
ATOM 708 C C . VAL A 1 96 ? -12.431 4.756 15.415 1.00 96.31 96 VAL A C 1
ATOM 710 O O . VAL A 1 96 ? -12.079 4.959 16.579 1.00 96.31 96 VAL A O 1
ATOM 713 N N . LEU A 1 97 ? -12.392 3.537 14.870 1.00 95.06 97 LEU A N 1
ATOM 714 C CA . LEU A 1 97 ? -11.991 2.331 15.606 1.00 95.06 97 LEU A CA 1
ATOM 715 C C . LEU A 1 97 ? -10.580 2.455 16.185 1.00 95.06 97 LEU A C 1
ATOM 717 O O . LEU A 1 97 ? -10.349 2.132 17.352 1.00 95.06 97 LEU A O 1
ATOM 721 N N . ARG A 1 98 ? -9.633 2.980 15.402 1.00 93.31 98 ARG A N 1
ATOM 722 C CA . ARG A 1 98 ? -8.263 3.212 15.872 1.00 93.31 98 ARG A CA 1
ATOM 723 C C . ARG A 1 98 ? -8.214 4.171 17.064 1.00 93.31 98 ARG A C 1
ATOM 725 O O . ARG A 1 98 ? -7.441 3.938 17.992 1.00 93.31 98 ARG A O 1
ATOM 732 N N . GLN A 1 99 ? -8.999 5.247 17.032 1.00 93.94 99 GLN A N 1
ATOM 733 C CA . GLN A 1 99 ? -9.052 6.222 18.127 1.00 93.94 99 GLN A CA 1
ATOM 734 C C . GLN A 1 99 ? -9.656 5.608 19.393 1.00 93.94 99 GLN A C 1
ATOM 736 O O . GLN A 1 99 ? -9.102 5.787 20.476 1.00 93.94 99 GLN A O 1
ATOM 741 N N . ALA A 1 100 ? -10.728 4.824 19.252 1.00 94.12 100 ALA A N 1
ATOM 742 C CA . ALA A 1 100 ? -11.346 4.115 20.370 1.00 94.12 100 ALA A CA 1
ATOM 743 C C . ALA A 1 100 ? -10.371 3.126 21.039 1.00 94.12 100 ALA A C 1
ATOM 745 O O . ALA A 1 100 ? -10.229 3.133 22.261 1.00 94.12 100 ALA A O 1
ATOM 746 N N . LEU A 1 101 ? -9.638 2.337 20.244 1.00 93.00 101 LEU A N 1
ATOM 747 C CA . LEU A 1 101 ? -8.627 1.395 20.746 1.00 93.00 101 LEU A CA 1
ATOM 748 C C . LEU A 1 101 ? -7.448 2.099 21.438 1.00 93.00 101 LEU A C 1
ATOM 750 O O . LEU A 1 101 ? -6.906 1.604 22.431 1.00 93.00 101 LEU A O 1
ATOM 754 N N . ALA A 1 102 ? -7.036 3.260 20.925 1.00 91.56 102 ALA A N 1
ATOM 755 C CA . ALA A 1 102 ? -5.991 4.060 21.554 1.00 91.56 102 ALA A CA 1
ATOM 756 C C . ALA A 1 102 ? -6.447 4.593 22.922 1.00 91.56 102 ALA A C 1
ATOM 758 O O . ALA A 1 102 ? -5.686 4.513 23.885 1.00 91.56 102 ALA A O 1
ATOM 759 N N . ALA A 1 103 ? -7.695 5.062 23.024 1.00 91.06 103 ALA A N 1
ATOM 760 C CA . ALA A 1 103 ? -8.272 5.537 24.279 1.00 91.06 103 ALA A CA 1
ATOM 761 C C . ALA A 1 103 ? -8.421 4.409 25.318 1.00 91.06 103 ALA A C 1
ATOM 763 O O . ALA A 1 103 ? -8.069 4.599 26.482 1.00 91.06 103 ALA A O 1
ATOM 764 N N . SER A 1 104 ? -8.866 3.212 24.911 1.00 90.31 104 SER A N 1
ATOM 765 C CA . SER A 1 104 ? -9.021 2.073 25.832 1.00 90.31 104 SER A CA 1
ATOM 766 C C . SER A 1 104 ? -7.686 1.549 26.366 1.00 90.31 104 SER A C 1
ATOM 768 O O . SER A 1 104 ? -7.613 1.064 27.491 1.00 90.31 104 SER A O 1
ATOM 770 N N . SER A 1 105 ? -6.613 1.667 25.581 1.00 88.62 105 SER A N 1
ATOM 771 C C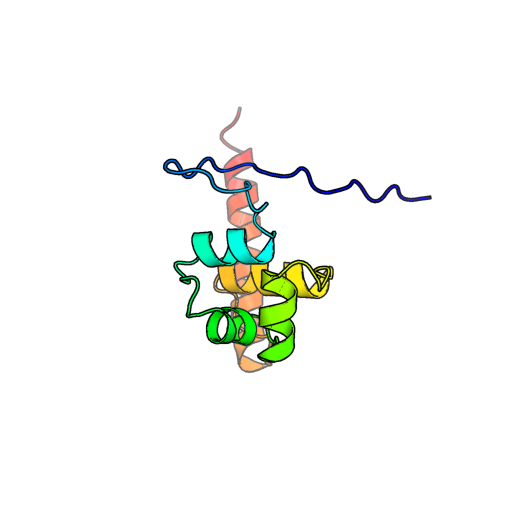A . SER A 1 105 ? -5.268 1.250 26.001 1.00 88.62 105 SER A CA 1
ATOM 772 C C . SER A 1 105 ? -4.653 2.184 27.052 1.00 88.62 105 SER A C 1
ATOM 774 O O . SER A 1 105 ? -3.740 1.775 27.763 1.00 88.62 105 SER A O 1
ATOM 776 N N . GLN A 1 106 ? -5.143 3.424 27.169 1.00 80.00 106 GLN A N 1
ATOM 777 C CA . GLN A 1 106 ? -4.651 4.413 28.135 1.00 80.00 106 GLN A CA 1
ATOM 778 C C . GLN A 1 106 ? -5.339 4.321 29.504 1.00 80.00 106 GLN A C 1
ATOM 780 O O . GLN A 1 106 ? -4.757 4.754 30.489 1.00 80.00 106 GLN A O 1
ATOM 785 N N . SER A 1 107 ? -6.538 3.733 29.594 1.00 71.00 107 SER A N 1
ATOM 786 C CA . SER A 1 107 ? -7.300 3.672 30.854 1.00 71.00 107 SER A CA 1
ATOM 787 C C . SER A 1 107 ? -6.994 2.453 31.732 1.00 71.00 107 SER A C 1
ATOM 789 O O . SER A 1 107 ? -7.588 2.316 32.793 1.00 71.00 107 SER A O 1
ATOM 791 N N . SER A 1 108 ? -6.136 1.532 31.282 1.00 66.75 108 SER A N 1
ATOM 792 C CA . SER A 1 108 ? -5.799 0.290 32.007 1.00 66.75 108 SER A CA 1
ATOM 793 C C . SER A 1 108 ? -4.412 0.331 32.666 1.00 66.75 108 SER A C 1
ATOM 795 O O . SER A 1 108 ? -3.866 -0.715 33.006 1.00 66.75 108 SER A O 1
ATOM 797 N N . GLY A 1 109 ? -3.816 1.523 32.779 1.00 62.66 109 GLY A N 1
ATOM 798 C CA . GLY A 1 109 ? -2.469 1.742 33.316 1.00 62.66 109 GLY A CA 1
ATOM 799 C C . GLY A 1 109 ? -2.398 2.417 34.690 1.00 62.66 109 GLY A C 1
ATOM 800 O O . GLY A 1 109 ? -1.282 2.721 35.103 1.00 62.66 109 GLY A O 1
ATOM 801 N N . ASP A 1 110 ? -3.535 2.647 35.359 1.00 50.41 110 ASP A N 1
ATOM 802 C CA . ASP A 1 110 ? -3.624 3.217 36.718 1.00 50.41 110 ASP A CA 1
ATOM 803 C C . ASP A 1 110 ? -3.995 2.154 37.765 1.00 50.41 110 ASP A C 1
ATOM 805 O O . ASP A 1 110 ? -4.911 1.340 37.490 1.00 50.41 110 ASP A O 1
#